Protein AF-K8GFY6-F1 (afdb_monomer)

Radius of gyration: 17.99 Å; Cα contacts (8 Å, |Δi|>4): 216; chains: 1; bounding box: 34×30×64 Å

Structure (mmCIF, N/CA/C/O backbone):
data_AF-K8GFY6-F1
#
_entry.id   AF-K8GFY6-F1
#
loop_
_atom_site.group_PDB
_atom_site.id
_atom_site.type_symbol
_atom_site.label_atom_id
_atom_site.label_alt_id
_atom_site.label_comp_id
_atom_site.label_asym_id
_atom_site.label_entity_id
_atom_site.label_seq_id
_atom_site.pdbx_PDB_ins_code
_atom_site.Cartn_x
_atom_site.Cartn_y
_atom_site.Cartn_z
_atom_site.occupancy
_atom_site.B_iso_or_equiv
_atom_site.auth_seq_id
_atom_site.auth_comp_id
_atom_site.auth_asym_id
_atom_site.auth_atom_id
_atom_site.pdbx_PDB_model_num
ATOM 1 N N . MET A 1 1 ? 3.121 -2.382 -44.415 1.00 48.38 1 MET A N 1
ATOM 2 C CA . MET A 1 1 ? 4.117 -3.318 -43.832 1.00 48.38 1 MET A CA 1
ATOM 3 C C . MET A 1 1 ? 4.568 -2.946 -42.402 1.00 48.38 1 MET A C 1
ATOM 5 O O . MET A 1 1 ? 5.490 -3.566 -41.895 1.00 48.38 1 MET A O 1
ATOM 9 N N . HIS A 1 2 ? 3.893 -2.032 -41.684 1.00 52.81 2 HIS A N 1
ATOM 10 C CA . HIS A 1 2 ? 4.354 -1.531 -40.371 1.00 52.81 2 HIS A CA 1
ATOM 11 C C . HIS A 1 2 ? 3.946 -2.363 -39.130 1.00 52.81 2 HIS A C 1
ATOM 13 O O . HIS A 1 2 ? 4.273 -1.989 -38.013 1.00 52.81 2 HIS A O 1
ATOM 19 N N . SER A 1 3 ? 3.265 -3.503 -39.290 1.00 64.81 3 SER A N 1
ATOM 20 C CA . SER A 1 3 ? 2.627 -4.217 -38.164 1.00 64.81 3 SER A CA 1
ATOM 21 C C . SER A 1 3 ? 3.522 -5.241 -37.439 1.00 64.81 3 SER A C 1
ATOM 23 O O . SER A 1 3 ? 3.317 -5.494 -36.255 1.00 64.81 3 SER A O 1
ATOM 25 N N . ARG A 1 4 ? 4.535 -5.822 -38.098 1.00 68.25 4 ARG A N 1
ATOM 26 C CA . ARG A 1 4 ? 5.337 -6.918 -37.513 1.00 68.25 4 ARG A CA 1
ATOM 27 C C . ARG A 1 4 ? 6.564 -6.435 -36.732 1.00 68.25 4 ARG A C 1
ATOM 29 O O . ARG A 1 4 ? 6.874 -7.008 -35.696 1.00 68.25 4 ARG A O 1
ATOM 36 N N . ALA A 1 5 ? 7.223 -5.375 -37.204 1.00 67.69 5 ALA A N 1
ATOM 37 C CA . ALA A 1 5 ? 8.395 -4.798 -36.541 1.00 67.69 5 ALA A CA 1
ATOM 38 C C . ALA A 1 5 ? 8.022 -4.079 -35.231 1.00 67.69 5 ALA A C 1
ATOM 40 O O . ALA A 1 5 ? 8.672 -4.295 -34.216 1.00 67.69 5 ALA A O 1
ATOM 41 N N . ALA A 1 6 ? 6.922 -3.313 -35.229 1.00 69.12 6 ALA A N 1
ATOM 42 C CA . ALA A 1 6 ? 6.406 -2.670 -34.019 1.00 69.12 6 ALA A CA 1
ATOM 43 C C . ALA A 1 6 ? 5.992 -3.702 -32.956 1.00 69.12 6 ALA A C 1
ATOM 45 O O . ALA A 1 6 ? 6.386 -3.577 -31.805 1.00 69.12 6 ALA A O 1
ATOM 46 N N . LYS A 1 7 ? 5.291 -4.775 -33.359 1.00 67.50 7 LYS A N 1
ATOM 47 C CA . LYS A 1 7 ? 4.888 -5.856 -32.447 1.00 67.50 7 LYS A CA 1
ATOM 48 C C . LYS A 1 7 ? 6.085 -6.596 -31.835 1.00 67.50 7 LYS A C 1
ATOM 50 O O . LYS A 1 7 ? 6.058 -6.919 -30.654 1.00 67.50 7 LYS A O 1
ATOM 55 N N . ALA A 1 8 ? 7.133 -6.846 -32.623 1.00 69.75 8 ALA A N 1
ATOM 56 C CA . ALA A 1 8 ? 8.354 -7.484 -32.133 1.00 69.75 8 ALA A CA 1
ATOM 57 C C . ALA A 1 8 ? 9.127 -6.585 -31.152 1.00 69.75 8 ALA A C 1
ATOM 59 O O . ALA A 1 8 ? 9.646 -7.092 -30.163 1.00 69.75 8 ALA A O 1
ATOM 60 N N . SER A 1 9 ? 9.153 -5.266 -31.392 1.00 71.75 9 SER A N 1
ATOM 61 C CA . SER A 1 9 ? 9.741 -4.294 -30.458 1.00 71.75 9 SER 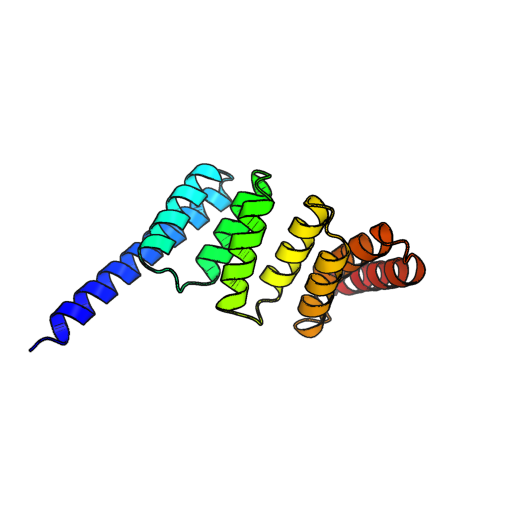A CA 1
ATOM 62 C C . SER A 1 9 ? 8.982 -4.277 -29.135 1.00 71.75 9 SER A C 1
ATOM 64 O O . SER A 1 9 ? 9.583 -4.489 -28.092 1.00 71.75 9 SER A O 1
ATOM 66 N N . THR A 1 10 ? 7.652 -4.153 -29.172 1.00 76.38 10 THR A N 1
ATOM 67 C CA . THR A 1 10 ? 6.833 -4.125 -27.949 1.00 76.38 10 THR A CA 1
ATOM 68 C C . THR A 1 10 ? 6.911 -5.429 -27.158 1.00 76.38 10 THR A C 1
ATOM 70 O O . THR A 1 10 ? 6.868 -5.417 -25.934 1.00 76.38 10 THR A O 1
ATOM 73 N N . GLU A 1 11 ? 7.029 -6.570 -27.843 1.00 77.00 11 GLU A N 1
ATOM 74 C CA . GLU A 1 11 ? 7.178 -7.868 -27.181 1.00 77.00 11 GLU A CA 1
ATOM 75 C C . GLU A 1 11 ? 8.557 -8.017 -26.520 1.00 77.00 11 GLU A C 1
ATOM 77 O O . GLU A 1 11 ? 8.665 -8.587 -25.434 1.00 77.00 11 GLU A O 1
ATOM 82 N N . PHE A 1 12 ? 9.610 -7.487 -27.147 1.00 81.44 12 PHE A N 1
ATOM 83 C CA . PHE A 1 12 ? 10.945 -7.433 -26.557 1.00 81.44 12 PHE A CA 1
ATOM 84 C C . PHE A 1 12 ? 10.985 -6.509 -25.332 1.00 81.44 12 PHE A C 1
ATOM 86 O O . PHE A 1 12 ? 11.510 -6.903 -24.287 1.00 81.44 12 PHE A O 1
ATOM 93 N N . ASP A 1 13 ? 10.374 -5.329 -25.430 1.00 82.75 13 ASP A N 1
ATOM 94 C CA . ASP A 1 13 ? 10.295 -4.361 -24.332 1.00 82.75 13 ASP A CA 1
ATOM 95 C C . ASP A 1 13 ? 9.499 -4.932 -23.150 1.00 82.75 13 ASP A C 1
ATOM 97 O O . ASP A 1 13 ? 9.950 -4.843 -22.010 1.00 82.75 13 ASP A O 1
ATOM 101 N N . SER A 1 14 ? 8.388 -5.632 -23.418 1.00 84.94 14 SER A N 1
ATOM 102 C CA . SER A 1 14 ? 7.604 -6.335 -22.391 1.00 84.94 14 SER A CA 1
ATOM 103 C C . SER A 1 14 ? 8.421 -7.410 -21.676 1.00 84.94 14 SER A C 1
ATOM 105 O O . SER A 1 14 ? 8.458 -7.430 -20.452 1.00 84.94 14 SER A O 1
ATOM 107 N N . LYS A 1 15 ? 9.132 -8.276 -22.412 1.00 90.56 15 LYS A N 1
ATOM 108 C CA . LYS A 1 15 ? 9.975 -9.318 -21.792 1.00 90.56 15 LYS A CA 1
ATOM 109 C C . LYS A 1 15 ? 11.120 -8.722 -20.978 1.00 90.56 15 LYS A C 1
ATOM 111 O O . LYS A 1 15 ? 11.516 -9.280 -19.958 1.00 90.56 15 LYS A O 1
ATOM 116 N N . THR A 1 16 ? 11.657 -7.591 -21.424 1.00 92.75 16 THR A N 1
ATOM 117 C CA . THR A 1 16 ? 12.706 -6.872 -20.697 1.00 92.75 16 THR A CA 1
ATOM 118 C C . THR A 1 16 ? 12.146 -6.222 -19.429 1.00 92.75 16 THR A C 1
ATOM 120 O O . THR A 1 16 ? 12.806 -6.254 -18.391 1.00 92.75 16 THR A O 1
ATOM 123 N N . ALA A 1 17 ? 10.920 -5.691 -19.473 1.00 94.81 17 ALA A N 1
ATOM 124 C CA . ALA A 1 17 ? 10.221 -5.196 -18.290 1.00 94.81 17 ALA A CA 1
ATOM 125 C C . ALA A 1 17 ? 9.997 -6.319 -17.265 1.00 94.81 17 ALA A C 1
ATOM 127 O O . ALA A 1 17 ? 10.328 -6.140 -16.094 1.00 94.81 17 ALA A O 1
ATOM 128 N N . ASP A 1 18 ? 9.534 -7.490 -17.712 1.00 94.81 18 ASP A N 1
ATOM 129 C CA . ASP A 1 18 ? 9.308 -8.657 -16.850 1.00 94.81 18 ASP A CA 1
ATOM 130 C C . ASP A 1 18 ? 10.610 -9.144 -16.200 1.00 94.81 18 ASP A C 1
ATOM 132 O O . ASP A 1 18 ? 10.628 -9.513 -15.026 1.00 94.81 18 ASP A O 1
ATOM 136 N N . PHE A 1 19 ? 11.728 -9.113 -16.933 1.00 97.00 19 PHE A N 1
ATOM 137 C CA . PHE A 1 19 ? 13.043 -9.424 -16.372 1.00 97.00 19 PHE A CA 1
ATOM 138 C C . PHE A 1 19 ? 13.407 -8.481 -15.217 1.00 97.00 19 PHE A C 1
ATOM 140 O O . PHE A 1 19 ? 13.792 -8.947 -14.144 1.00 97.00 19 PHE A O 1
ATOM 147 N N . TRP A 1 20 ? 13.270 -7.166 -15.412 1.00 98.00 20 TRP A N 1
ATOM 148 C CA . TRP A 1 20 ? 13.565 -6.185 -14.364 1.00 98.00 20 TRP A CA 1
ATOM 149 C C . TRP A 1 20 ? 12.611 -6.293 -13.177 1.00 98.00 20 TRP A C 1
ATOM 151 O O . TRP A 1 20 ? 13.055 -6.180 -12.038 1.00 98.00 20 TRP A O 1
ATOM 161 N N . PHE A 1 21 ? 11.333 -6.569 -13.432 1.00 97.88 21 PHE A N 1
ATOM 162 C CA . PHE A 1 21 ? 10.344 -6.809 -12.389 1.00 97.88 21 PHE A CA 1
ATOM 163 C C . PHE A 1 21 ? 10.731 -8.014 -11.523 1.00 97.88 21 PHE A C 1
ATOM 165 O O . PHE A 1 21 ? 10.848 -7.878 -10.308 1.00 97.88 21 PHE A O 1
ATOM 172 N N . ASN A 1 22 ? 11.038 -9.158 -12.142 1.00 98.00 22 ASN A N 1
ATOM 173 C CA . ASN A 1 22 ? 11.440 -10.370 -11.421 1.00 98.00 22 ASN A CA 1
ATOM 174 C C . ASN A 1 22 ? 12.762 -10.195 -10.655 1.00 98.00 22 ASN A C 1
ATOM 176 O O . ASN A 1 22 ? 12.901 -10.697 -9.542 1.00 98.00 22 ASN A O 1
ATOM 180 N N . GLN A 1 23 ? 13.723 -9.450 -11.211 1.00 97.44 23 GLN A N 1
ATOM 181 C CA . GLN A 1 23 ? 14.947 -9.087 -10.487 1.00 97.44 23 GLN A CA 1
ATOM 182 C C . GLN A 1 23 ? 14.649 -8.206 -9.269 1.00 97.44 23 GLN A C 1
ATOM 184 O O . GLN A 1 23 ? 15.253 -8.392 -8.215 1.00 97.44 23 GLN A O 1
ATOM 189 N N . GLY A 1 24 ? 13.711 -7.266 -9.404 1.00 98.12 24 GLY A N 1
ATOM 190 C CA . GLY A 1 24 ? 13.246 -6.440 -8.296 1.00 98.12 24 GLY A CA 1
ATOM 191 C C . GLY A 1 24 ? 12.633 -7.269 -7.174 1.00 98.12 24 GLY A C 1
ATOM 192 O O . GLY A 1 24 ? 13.020 -7.084 -6.021 1.00 98.12 24 GLY A O 1
ATOM 193 N N . LEU A 1 25 ? 11.765 -8.227 -7.518 1.00 98.25 25 LEU A N 1
ATOM 194 C CA . LEU A 1 25 ? 11.168 -9.156 -6.553 1.00 98.25 25 LEU A CA 1
ATOM 195 C C . LEU A 1 25 ? 12.242 -9.933 -5.791 1.00 98.25 25 LEU A C 1
ATOM 197 O O . LEU A 1 25 ? 12.243 -9.919 -4.565 1.00 98.25 25 LEU A O 1
ATOM 201 N N . SER A 1 26 ? 13.202 -10.527 -6.506 1.00 98.19 26 SER A N 1
ATOM 202 C CA . SER A 1 26 ? 14.294 -11.283 -5.882 1.00 98.19 26 SER A CA 1
ATOM 203 C C . SER A 1 26 ? 15.119 -10.423 -4.920 1.00 98.19 26 SER A C 1
ATOM 205 O O . SER A 1 26 ? 15.424 -10.860 -3.815 1.00 98.19 26 SER A O 1
ATOM 207 N N . TRP A 1 27 ? 15.456 -9.183 -5.289 1.00 97.94 27 TRP A N 1
ATOM 208 C CA . TRP A 1 27 ? 16.176 -8.292 -4.375 1.00 97.94 27 TRP A CA 1
ATOM 209 C C . TRP A 1 27 ? 15.341 -7.853 -3.175 1.00 97.94 27 TRP A C 1
ATOM 211 O O . TRP A 1 27 ? 15.908 -7.672 -2.100 1.00 97.94 27 TRP A O 1
ATOM 221 N N . ALA A 1 28 ? 14.030 -7.673 -3.338 1.00 97.50 28 ALA A N 1
ATOM 222 C CA . ALA A 1 28 ? 13.136 -7.336 -2.235 1.00 97.50 28 ALA A CA 1
ATOM 223 C C . ALA A 1 28 ? 12.994 -8.502 -1.243 1.00 97.50 28 ALA A C 1
ATOM 225 O O . ALA A 1 28 ? 13.045 -8.268 -0.039 1.00 97.50 28 ALA A O 1
ATOM 226 N N . GLU A 1 29 ? 12.901 -9.744 -1.731 1.00 97.19 29 GLU A N 1
ATOM 227 C CA . GLU A 1 29 ? 12.898 -10.955 -0.894 1.00 97.19 29 GLU A CA 1
ATOM 228 C C . GLU A 1 29 ? 14.175 -11.074 -0.047 1.00 97.19 29 GLU A C 1
ATOM 230 O O . GLU A 1 29 ? 14.111 -11.431 1.129 1.00 97.19 29 GLU A O 1
ATOM 235 N N . ASP A 1 30 ? 15.324 -10.696 -0.613 1.00 96.94 30 ASP A N 1
ATOM 236 C CA . ASP A 1 30 ? 16.612 -10.644 0.090 1.00 96.94 30 ASP A CA 1
ATOM 237 C C . ASP A 1 30 ? 16.783 -9.389 0.981 1.00 96.94 30 ASP A C 1
ATOM 239 O O . ASP A 1 30 ? 17.813 -9.225 1.643 1.00 96.94 30 ASP A O 1
ATOM 243 N N . GLY A 1 31 ? 15.806 -8.474 0.998 1.00 96.38 31 GLY A N 1
ATOM 244 C CA . GLY A 1 31 ? 15.829 -7.228 1.774 1.00 96.38 31 GLY A CA 1
ATOM 245 C C . GLY A 1 31 ? 16.697 -6.105 1.187 1.00 96.38 31 GLY A C 1
ATOM 246 O O . GLY A 1 31 ? 16.900 -5.076 1.833 1.00 96.38 31 GLY A O 1
ATOM 247 N N . PHE A 1 32 ? 17.212 -6.256 -0.036 1.00 98.06 32 PHE A N 1
ATOM 248 C CA . PHE A 1 32 ? 17.986 -5.229 -0.741 1.00 98.06 32 PHE A CA 1
ATOM 249 C C . PHE A 1 32 ? 17.071 -4.222 -1.453 1.00 98.06 32 PHE A C 1
ATOM 251 O O . PHE A 1 32 ? 17.071 -4.114 -2.686 1.00 98.06 32 PHE A O 1
ATOM 258 N N . TYR A 1 33 ? 16.295 -3.465 -0.679 1.00 98.06 33 TYR A N 1
ATOM 259 C CA . TYR A 1 33 ? 15.234 -2.607 -1.206 1.00 98.06 33 TYR A CA 1
ATOM 260 C C . TYR A 1 33 ? 15.724 -1.531 -2.189 1.00 98.06 33 TYR A C 1
ATOM 262 O O . TYR A 1 33 ? 15.069 -1.320 -3.205 1.00 98.06 33 TYR A O 1
ATOM 270 N N . GLU A 1 34 ? 16.892 -0.903 -2.006 1.00 98.06 34 GLU A N 1
ATOM 271 C CA . GLU A 1 34 ? 17.384 0.098 -2.975 1.00 98.06 34 GLU A CA 1
ATOM 272 C C . GLU A 1 34 ? 17.707 -0.519 -4.347 1.00 98.06 34 GLU A C 1
ATOM 274 O O . GLU A 1 34 ? 17.506 0.102 -5.399 1.00 98.06 34 GLU A O 1
ATOM 279 N N . ARG A 1 35 ? 18.190 -1.769 -4.357 1.00 97.94 35 ARG A N 1
ATOM 280 C CA . ARG A 1 35 ? 18.418 -2.515 -5.604 1.00 97.94 35 ARG A CA 1
ATOM 281 C C . ARG A 1 35 ? 17.096 -2.903 -6.247 1.00 97.94 35 ARG A C 1
ATOM 283 O O . ARG A 1 35 ? 16.961 -2.754 -7.461 1.00 97.94 35 ARG A O 1
ATOM 290 N N . ALA A 1 36 ? 16.132 -3.342 -5.437 1.00 98.50 36 ALA A N 1
ATOM 291 C CA . ALA A 1 36 ? 14.786 -3.645 -5.899 1.00 98.50 36 ALA A CA 1
ATOM 292 C C . ALA A 1 36 ? 14.144 -2.426 -6.579 1.00 98.50 36 ALA A C 1
ATOM 294 O O . ALA A 1 36 ? 13.678 -2.545 -7.709 1.00 98.50 36 ALA A O 1
ATOM 295 N N . LEU A 1 37 ? 14.235 -1.237 -5.971 1.00 98.50 37 LEU A N 1
ATOM 296 C CA . LEU A 1 37 ? 13.729 0.012 -6.556 1.00 98.50 37 LEU A CA 1
ATOM 297 C C . LEU A 1 37 ? 14.362 0.329 -7.907 1.00 98.50 37 LEU A C 1
ATOM 299 O O . LEU A 1 37 ? 13.648 0.589 -8.869 1.00 98.50 37 LEU A O 1
ATOM 303 N N . THR A 1 38 ? 15.687 0.205 -8.020 1.00 98.25 38 THR A N 1
ATOM 304 C CA . THR A 1 38 ? 16.377 0.416 -9.305 1.00 98.25 38 THR A CA 1
ATOM 305 C C . THR A 1 38 ? 15.857 -0.536 -10.391 1.00 98.25 38 THR A C 1
ATOM 307 O O . THR A 1 38 ? 15.795 -0.176 -11.569 1.00 98.25 38 THR A O 1
ATOM 310 N N . ALA A 1 39 ? 15.497 -1.766 -10.019 1.00 98.25 39 ALA A N 1
ATOM 311 C CA . ALA A 1 39 ? 14.907 -2.740 -10.929 1.00 98.25 39 ALA A CA 1
ATOM 312 C C . ALA A 1 39 ? 13.472 -2.355 -11.312 1.00 98.25 39 ALA A C 1
ATOM 314 O O . ALA A 1 39 ? 13.143 -2.321 -12.497 1.00 98.25 39 ALA A O 1
ATOM 315 N N . TYR A 1 40 ? 12.639 -2.008 -10.331 1.00 98.44 40 TYR A N 1
ATOM 316 C CA . TYR A 1 40 ? 11.257 -1.594 -10.563 1.00 98.44 40 TYR A CA 1
ATOM 317 C C . TYR A 1 40 ? 11.172 -0.337 -11.429 1.00 98.44 40 TYR A C 1
ATOM 319 O O . TYR A 1 40 ? 10.377 -0.315 -12.363 1.00 98.44 40 TYR A O 1
ATOM 327 N N . ASP A 1 41 ? 12.048 0.649 -11.228 1.00 98.25 41 ASP A N 1
ATOM 328 C CA . ASP A 1 41 ? 12.115 1.854 -12.062 1.00 98.25 41 ASP A CA 1
ATOM 329 C C . ASP A 1 41 ? 12.394 1.513 -13.532 1.00 98.25 41 ASP A C 1
ATOM 331 O O . ASP A 1 41 ? 11.776 2.068 -14.444 1.00 98.25 41 ASP A O 1
ATOM 335 N N . ARG A 1 42 ? 13.292 0.551 -13.786 1.00 97.75 42 ARG A N 1
ATOM 336 C CA . ARG A 1 42 ? 13.573 0.059 -15.146 1.00 97.75 42 ARG A CA 1
ATOM 337 C C . ARG A 1 42 ? 12.380 -0.683 -15.734 1.00 97.75 42 ARG A C 1
ATOM 339 O O . ARG A 1 42 ? 12.063 -0.476 -16.904 1.00 97.75 42 ARG A O 1
ATOM 346 N N . ALA A 1 43 ? 11.712 -1.517 -14.940 1.00 97.62 43 ALA A N 1
ATOM 347 C CA . ALA A 1 43 ? 10.504 -2.214 -15.366 1.00 97.62 43 ALA A CA 1
ATOM 348 C C . ALA A 1 43 ? 9.376 -1.225 -15.713 1.00 97.62 43 ALA A C 1
ATOM 350 O O . ALA A 1 43 ? 8.772 -1.351 -16.775 1.00 97.62 43 ALA A O 1
ATOM 351 N N . ILE A 1 44 ? 9.154 -0.199 -14.885 1.00 96.69 44 ILE A N 1
ATOM 352 C CA . ILE A 1 44 ? 8.165 0.870 -15.104 1.00 96.69 44 ILE A CA 1
ATOM 353 C C . ILE A 1 44 ? 8.499 1.694 -16.348 1.00 96.69 44 ILE A C 1
ATOM 355 O O . ILE A 1 44 ? 7.602 2.020 -17.125 1.00 96.69 44 ILE A O 1
ATOM 359 N N . HIS A 1 45 ? 9.776 2.024 -16.562 1.00 96.12 45 HIS A N 1
ATOM 360 C CA . HIS A 1 45 ? 10.207 2.779 -17.741 1.00 96.12 45 HIS A CA 1
ATOM 361 C C . HIS A 1 45 ? 9.884 2.044 -19.050 1.00 96.12 45 HIS A C 1
ATOM 363 O O . HIS A 1 45 ? 9.520 2.676 -20.039 1.00 96.12 45 HIS A O 1
ATOM 369 N N . LEU A 1 46 ? 9.999 0.714 -19.047 1.00 94.88 46 LEU A N 1
ATOM 370 C CA . LEU A 1 46 ? 9.692 -0.138 -20.197 1.00 94.88 46 LEU A CA 1
ATOM 371 C C . LEU A 1 46 ? 8.192 -0.446 -20.317 1.00 94.88 46 LEU A C 1
ATOM 373 O O . LEU A 1 46 ? 7.666 -0.529 -21.424 1.00 94.88 46 LEU A O 1
ATOM 377 N N . ASN A 1 47 ? 7.500 -0.614 -19.188 1.00 92.88 47 ASN A N 1
ATOM 378 C CA . ASN A 1 47 ? 6.066 -0.867 -19.125 1.00 92.88 47 ASN A CA 1
ATOM 379 C C . ASN A 1 47 ? 5.444 -0.261 -17.855 1.00 92.88 47 ASN A C 1
ATOM 381 O O . ASN A 1 47 ? 5.415 -0.875 -16.788 1.00 92.88 47 ASN A O 1
ATOM 385 N N . SER A 1 48 ? 4.857 0.925 -17.997 1.00 93.31 48 SER A N 1
ATOM 386 C CA . SER A 1 48 ? 4.221 1.656 -16.896 1.00 93.31 48 SER A CA 1
ATOM 387 C C . SER A 1 48 ? 2.791 1.203 -16.575 1.00 93.31 48 SER A C 1
ATOM 389 O O . SER A 1 48 ? 2.196 1.722 -15.628 1.00 93.31 48 SER A O 1
ATOM 391 N N . ASN A 1 49 ? 2.241 0.248 -17.333 1.00 95.12 49 ASN A N 1
ATOM 392 C CA . ASN A 1 49 ? 0.881 -0.277 -17.161 1.00 95.12 49 ASN A CA 1
ATOM 393 C C . ASN A 1 49 ? 0.838 -1.589 -16.359 1.00 95.12 49 ASN A C 1
ATOM 395 O O . ASN A 1 49 ? -0.209 -2.227 -16.295 1.00 95.12 49 ASN A O 1
ATOM 399 N N . ASN A 1 50 ? 1.953 -2.010 -15.756 1.00 95.31 50 ASN A N 1
ATOM 400 C CA . ASN A 1 50 ? 1.974 -3.143 -14.834 1.00 95.31 50 ASN A CA 1
ATOM 401 C C . ASN A 1 50 ? 1.715 -2.661 -13.395 1.00 95.31 50 ASN A C 1
ATOM 403 O O . ASN A 1 50 ? 2.607 -2.103 -12.754 1.00 95.31 50 ASN A O 1
ATOM 407 N N . SER A 1 51 ? 0.501 -2.886 -12.889 1.00 97.94 51 SER A N 1
ATOM 408 C CA . SER A 1 51 ? 0.091 -2.510 -11.528 1.00 97.94 51 SER A CA 1
ATOM 409 C C . SER A 1 51 ? 0.931 -3.182 -10.438 1.00 97.94 51 SER A C 1
ATOM 411 O O . SER A 1 51 ? 1.219 -2.542 -9.425 1.00 97.94 51 SER A O 1
ATOM 413 N N . LEU A 1 52 ? 1.388 -4.422 -10.652 1.00 97.81 52 LEU A N 1
ATOM 414 C CA . LEU A 1 52 ? 2.207 -5.156 -9.684 1.00 97.81 52 LEU A CA 1
ATOM 415 C C . LEU A 1 52 ? 3.568 -4.492 -9.480 1.00 97.81 52 LEU A C 1
ATOM 417 O O . LEU A 1 52 ? 4.040 -4.399 -8.350 1.00 97.81 52 LEU A O 1
ATOM 421 N N . THR A 1 53 ? 4.193 -3.975 -10.540 1.00 98.25 53 THR A N 1
ATOM 422 C CA . THR A 1 53 ? 5.476 -3.270 -10.403 1.00 98.25 53 THR A CA 1
ATOM 423 C C . THR A 1 53 ? 5.333 -2.036 -9.513 1.00 98.25 53 THR A C 1
ATOM 425 O O . THR A 1 53 ? 6.174 -1.806 -8.649 1.00 98.25 53 THR A O 1
ATOM 428 N N . TRP A 1 54 ? 4.245 -1.277 -9.675 1.00 98.75 54 TRP A N 1
ATOM 429 C CA . TRP A 1 54 ? 3.936 -0.130 -8.818 1.00 98.75 54 TRP A CA 1
ATOM 430 C C . TRP A 1 54 ? 3.652 -0.547 -7.372 1.00 98.75 54 TRP A C 1
ATOM 432 O O . TRP A 1 54 ? 4.165 0.080 -6.450 1.00 98.75 54 TRP A O 1
ATOM 442 N N . TYR A 1 55 ? 2.900 -1.630 -7.160 1.00 98.81 55 TYR A N 1
ATOM 443 C CA . TYR A 1 55 ? 2.662 -2.186 -5.825 1.00 98.81 55 TYR A CA 1
ATOM 444 C C . TYR A 1 55 ? 3.976 -2.530 -5.108 1.00 98.81 55 TYR A C 1
ATOM 446 O O . TYR A 1 55 ? 4.223 -2.058 -3.999 1.00 98.81 55 TYR A O 1
ATOM 454 N N . HIS A 1 56 ? 4.853 -3.298 -5.759 1.00 98.69 56 HIS A N 1
ATOM 455 C CA . HIS A 1 56 ? 6.110 -3.742 -5.158 1.00 98.69 56 HIS A CA 1
ATOM 456 C C . HIS A 1 56 ? 7.128 -2.609 -4.982 1.00 98.69 56 HIS A C 1
ATOM 458 O O . HIS A 1 56 ? 7.898 -2.616 -4.022 1.00 98.69 56 HIS A O 1
ATOM 464 N N . GLN A 1 57 ? 7.113 -1.603 -5.862 1.00 98.75 57 GLN A N 1
ATOM 465 C CA . GLN A 1 57 ? 7.873 -0.372 -5.651 1.00 98.75 57 GLN A CA 1
ATOM 466 C C . GLN A 1 57 ? 7.371 0.371 -4.404 1.00 98.75 57 GLN A C 1
ATOM 468 O O . GLN A 1 57 ? 8.185 0.794 -3.585 1.00 98.75 57 GLN A O 1
ATOM 473 N N . GLY A 1 58 ? 6.049 0.482 -4.228 1.00 98.75 58 GLY A N 1
ATOM 474 C CA . GLY A 1 58 ? 5.439 1.102 -3.051 1.00 98.75 58 GLY A CA 1
ATOM 475 C C . GLY A 1 58 ? 5.812 0.396 -1.749 1.00 98.75 58 GLY A C 1
ATOM 476 O O . GLY A 1 58 ? 6.194 1.049 -0.779 1.00 98.75 58 GLY A O 1
ATOM 477 N N . ASP A 1 59 ? 5.783 -0.935 -1.745 1.00 98.69 59 ASP A N 1
ATOM 478 C CA . ASP A 1 59 ? 6.196 -1.748 -0.598 1.00 98.69 59 ASP A CA 1
ATOM 479 C C . ASP A 1 59 ? 7.689 -1.568 -0.265 1.00 98.69 59 ASP A C 1
ATOM 481 O O . ASP A 1 59 ? 8.051 -1.288 0.880 1.00 98.69 59 ASP A O 1
ATOM 485 N N . ALA A 1 60 ? 8.573 -1.616 -1.267 1.00 98.69 60 ALA A N 1
ATOM 486 C CA . ALA A 1 60 ? 10.004 -1.379 -1.063 1.00 98.69 60 ALA A CA 1
ATOM 487 C C . ALA A 1 60 ? 10.298 0.043 -0.541 1.00 98.69 60 ALA A C 1
ATOM 489 O O . ALA A 1 60 ? 11.106 0.213 0.374 1.00 98.69 60 ALA A O 1
ATOM 490 N N . LEU A 1 61 ? 9.612 1.067 -1.065 1.00 98.81 61 LEU A N 1
ATOM 491 C CA . LEU A 1 61 ? 9.710 2.448 -0.574 1.00 98.81 61 LEU A CA 1
ATOM 492 C C . LEU A 1 61 ? 9.236 2.568 0.879 1.00 98.81 61 LEU A C 1
ATOM 494 O O . LEU A 1 61 ? 9.886 3.240 1.681 1.00 98.81 61 LEU A O 1
ATOM 498 N N . ALA A 1 62 ? 8.138 1.899 1.239 1.00 98.62 62 ALA A N 1
ATOM 499 C CA . ALA A 1 62 ? 7.620 1.895 2.604 1.00 98.62 62 ALA A CA 1
ATOM 500 C C . ALA A 1 62 ? 8.599 1.232 3.585 1.00 98.62 62 ALA A C 1
ATOM 502 O O . ALA A 1 62 ? 8.837 1.782 4.661 1.00 98.62 62 ALA A O 1
ATOM 503 N N . ASN A 1 63 ? 9.226 0.115 3.197 1.00 98.38 63 ASN A N 1
ATOM 504 C CA . ASN A 1 63 ? 10.258 -0.559 3.996 1.00 98.38 63 ASN A CA 1
ATOM 505 C C . ASN A 1 63 ? 11.503 0.316 4.223 1.00 98.38 63 ASN A C 1
ATOM 507 O O . ASN A 1 63 ? 12.132 0.240 5.277 1.00 98.38 63 ASN A O 1
ATOM 511 N N . LEU A 1 64 ? 11.829 1.190 3.270 1.00 98.38 64 LEU A N 1
ATOM 512 C CA . LEU A 1 64 ? 12.899 2.185 3.396 1.00 98.38 64 LEU A CA 1
ATOM 513 C C . LEU A 1 64 ? 12.464 3.474 4.125 1.00 98.38 64 LEU A C 1
ATOM 515 O O . LEU A 1 64 ? 13.284 4.359 4.362 1.00 98.38 64 LEU A O 1
ATOM 519 N N . GLY A 1 65 ? 11.187 3.604 4.495 1.00 98.25 65 GLY A N 1
ATOM 520 C CA . GLY A 1 65 ? 10.639 4.786 5.167 1.00 98.25 65 GLY A CA 1
ATOM 5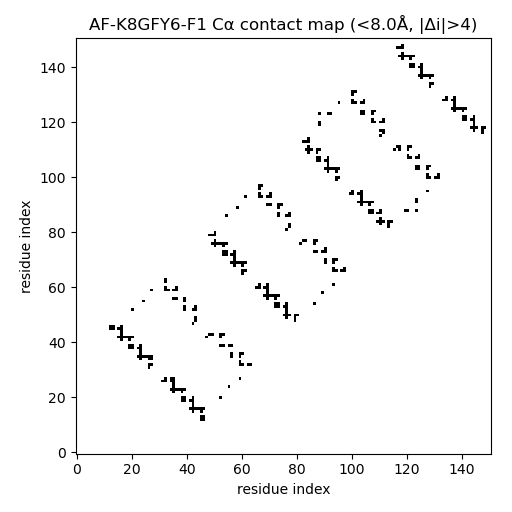21 C C . GLY A 1 65 ? 10.312 5.965 4.241 1.00 98.25 65 GLY A C 1
ATOM 522 O O . GLY A 1 65 ? 9.964 7.045 4.724 1.00 98.25 65 GLY A O 1
ATOM 523 N N . HIS A 1 66 ? 10.372 5.778 2.921 1.00 98.75 66 HIS A N 1
ATOM 524 C CA . HIS A 1 66 ? 9.988 6.772 1.913 1.00 98.75 66 HIS A CA 1
ATOM 525 C C . HIS A 1 66 ? 8.467 6.784 1.709 1.00 98.75 66 HIS A C 1
ATOM 527 O O . HIS A 1 66 ? 7.942 6.427 0.656 1.00 98.75 66 HIS A O 1
ATOM 533 N N . TYR A 1 67 ? 7.730 7.176 2.748 1.00 98.75 67 TYR A N 1
ATOM 534 C CA . TYR A 1 67 ? 6.274 7.030 2.789 1.00 98.75 67 TYR A CA 1
ATOM 535 C C . TYR A 1 67 ? 5.523 7.880 1.749 1.00 98.75 67 TYR A C 1
ATOM 537 O O . TYR A 1 67 ? 4.507 7.432 1.226 1.00 98.75 67 TYR A O 1
ATOM 545 N N . GLN A 1 68 ? 5.981 9.094 1.421 1.00 98.69 68 GLN A N 1
ATOM 546 C CA . GLN A 1 68 ? 5.330 9.897 0.374 1.00 98.69 68 GLN A CA 1
ATOM 547 C C . GLN A 1 68 ? 5.438 9.238 -1.005 1.00 98.69 68 GLN A C 1
ATOM 549 O O . GLN A 1 68 ? 4.446 9.183 -1.729 1.00 98.69 68 GLN A O 1
ATOM 554 N N . ASP A 1 69 ? 6.613 8.711 -1.341 1.00 98.69 69 ASP A N 1
ATOM 555 C CA . ASP A 1 69 ? 6.842 8.053 -2.627 1.00 98.69 69 ASP A CA 1
ATOM 556 C C . ASP A 1 69 ? 6.094 6.714 -2.680 1.00 98.69 69 ASP A C 1
ATOM 558 O O . ASP A 1 69 ? 5.441 6.408 -3.676 1.00 98.69 69 ASP A O 1
ATOM 562 N N . ALA A 1 70 ? 6.085 5.961 -1.571 1.00 98.88 70 ALA A N 1
ATOM 563 C CA . ALA A 1 70 ? 5.308 4.730 -1.450 1.00 98.88 70 ALA A CA 1
ATOM 564 C C . ALA A 1 70 ? 3.815 4.964 -1.717 1.00 98.88 70 ALA A C 1
ATOM 566 O O . ALA A 1 70 ? 3.175 4.198 -2.438 1.00 98.88 70 ALA A O 1
ATOM 567 N N . LEU A 1 71 ? 3.261 6.049 -1.162 1.00 98.88 71 LEU A N 1
ATOM 568 C CA . LEU A 1 71 ? 1.872 6.433 -1.392 1.00 98.88 71 LEU A CA 1
ATOM 569 C C . LEU A 1 71 ? 1.597 6.683 -2.880 1.00 98.88 71 LEU A C 1
ATOM 571 O O . LEU A 1 71 ? 0.602 6.174 -3.390 1.00 98.88 71 LEU A O 1
ATOM 575 N N . ALA A 1 72 ? 2.475 7.413 -3.572 1.00 98.81 72 ALA A N 1
ATOM 576 C CA . ALA A 1 72 ? 2.329 7.669 -5.003 1.00 98.81 72 ALA A CA 1
ATOM 577 C C . ALA A 1 72 ? 2.361 6.368 -5.826 1.00 98.81 72 ALA A C 1
ATOM 579 O O . ALA A 1 72 ? 1.542 6.189 -6.729 1.00 98.81 72 ALA A O 1
ATOM 580 N N . SER A 1 73 ? 3.245 5.425 -5.484 1.00 98.81 73 SER A N 1
ATOM 581 C CA . SER A 1 73 ? 3.298 4.117 -6.146 1.00 98.81 73 SER A CA 1
ATOM 582 C C . SER A 1 73 ? 2.026 3.293 -5.903 1.00 98.81 73 SER A C 1
ATOM 584 O O . SER A 1 73 ? 1.476 2.726 -6.849 1.00 98.81 73 SER A O 1
ATOM 586 N N . PHE A 1 74 ? 1.482 3.273 -4.680 1.00 98.81 74 PHE A N 1
ATOM 587 C CA . PHE A 1 74 ? 0.206 2.596 -4.408 1.00 98.81 74 PHE A CA 1
ATOM 588 C C . PHE A 1 74 ? -0.983 3.267 -5.101 1.00 98.81 74 PHE A C 1
ATOM 590 O O . PHE A 1 74 ? -1.865 2.573 -5.602 1.00 98.81 74 PHE A O 1
ATOM 597 N N . GLU A 1 75 ? -1.017 4.597 -5.181 1.00 98.81 75 GLU A N 1
ATOM 598 C CA . GLU A 1 75 ? -2.048 5.315 -5.938 1.00 98.81 75 GLU A CA 1
ATOM 599 C C . GLU A 1 75 ? -1.982 4.957 -7.422 1.00 98.81 75 GLU A C 1
ATOM 601 O O . GLU A 1 75 ? -3.010 4.641 -8.018 1.00 98.81 75 GLU A O 1
ATOM 606 N N . ARG A 1 76 ? -0.777 4.875 -7.996 1.00 98.69 76 ARG A N 1
ATOM 607 C CA . ARG A 1 76 ? -0.610 4.458 -9.388 1.00 98.69 76 ARG A CA 1
ATOM 608 C C . ARG A 1 76 ? -1.002 2.997 -9.626 1.00 98.69 76 ARG A C 1
ATOM 610 O O . ARG A 1 76 ? -1.592 2.688 -10.661 1.00 98.69 76 ARG A O 1
ATOM 617 N N . CYS A 1 77 ? -0.721 2.109 -8.673 1.00 98.75 77 CYS A N 1
ATOM 618 C CA . CYS A 1 77 ? -1.217 0.732 -8.690 1.00 98.75 77 CYS A CA 1
ATOM 619 C C . CYS A 1 77 ? -2.755 0.698 -8.731 1.00 98.75 77 CYS A C 1
ATOM 621 O O . CYS A 1 77 ? -3.329 0.046 -9.598 1.00 98.75 77 CYS A O 1
ATOM 623 N N . LEU A 1 78 ? -3.415 1.468 -7.862 1.00 98.69 78 LEU A N 1
ATOM 624 C CA . LEU A 1 78 ? -4.876 1.523 -7.740 1.00 98.69 78 LEU A CA 1
ATOM 625 C C . LEU A 1 78 ? -5.575 2.244 -8.903 1.00 98.69 78 LEU A C 1
ATOM 627 O O . LEU A 1 78 ? -6.741 1.970 -9.176 1.00 98.69 78 LEU A O 1
ATOM 631 N N . GLU A 1 79 ? -4.892 3.148 -9.605 1.00 98.56 79 GLU A N 1
ATOM 632 C CA . GLU A 1 79 ? -5.380 3.707 -10.873 1.00 98.56 79 GLU A CA 1
ATOM 633 C C . GLU A 1 79 ? -5.475 2.640 -11.972 1.00 98.56 79 GLU A C 1
ATOM 635 O O . GLU A 1 79 ? -6.378 2.697 -12.808 1.00 98.56 79 GLU A O 1
ATOM 640 N N . LEU A 1 80 ? -4.541 1.682 -11.979 1.00 98.38 80 LEU A N 1
ATOM 641 C CA . LEU A 1 80 ? -4.502 0.577 -12.938 1.00 98.38 80 LEU A CA 1
ATOM 642 C C . LEU A 1 80 ? -5.427 -0.572 -12.513 1.00 98.38 80 LEU A C 1
ATOM 644 O O . LE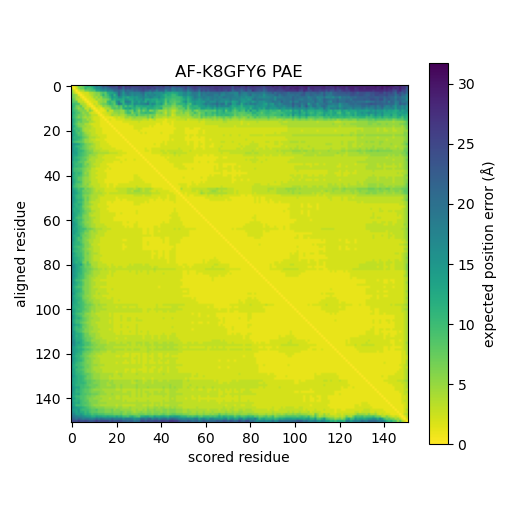U A 1 80 ? -6.159 -1.098 -13.345 1.00 98.38 80 LEU A O 1
ATOM 648 N N . GLU A 1 81 ? -5.427 -0.922 -11.226 1.00 98.19 81 GLU A N 1
ATOM 649 C CA . GLU A 1 81 ? -6.228 -2.002 -10.638 1.00 98.19 81 GLU A CA 1
ATOM 650 C C . GLU A 1 81 ? -6.991 -1.517 -9.388 1.00 98.19 81 GLU A C 1
ATOM 652 O O . GLU A 1 81 ? -6.569 -1.739 -8.250 1.00 98.19 81 GLU A O 1
ATOM 657 N N . PRO A 1 82 ? -8.167 -0.879 -9.558 1.00 98.31 82 PRO A N 1
ATOM 658 C CA . PRO A 1 82 ? -8.916 -0.276 -8.448 1.00 98.31 82 PRO A CA 1
ATOM 659 C C . PRO A 1 82 ? -9.442 -1.261 -7.396 1.00 98.31 82 PRO A C 1
ATOM 661 O O . PRO A 1 82 ? -9.878 -0.835 -6.321 1.00 98.31 82 PRO A O 1
ATOM 664 N N . ASN A 1 83 ? -9.452 -2.557 -7.718 1.00 98.12 83 ASN A N 1
ATOM 665 C CA . ASN A 1 83 ? -9.949 -3.637 -6.866 1.00 98.12 83 ASN A CA 1
ATOM 666 C C . ASN A 1 83 ? -8.819 -4.434 -6.190 1.00 98.12 83 ASN A C 1
ATOM 668 O O . ASN A 1 83 ? -9.086 -5.494 -5.624 1.00 98.12 83 ASN A O 1
ATOM 672 N N . ASP A 1 84 ? -7.574 -3.950 -6.223 1.00 98.44 84 ASP A N 1
ATOM 673 C CA . ASP A 1 84 ? -6.482 -4.573 -5.476 1.00 98.44 84 ASP A CA 1
ATOM 674 C C . ASP A 1 84 ? -6.638 -4.303 -3.969 1.00 98.44 84 ASP A C 1
ATOM 676 O O . ASP A 1 84 ? -6.377 -3.211 -3.456 1.00 98.44 84 ASP A O 1
ATOM 680 N N . CYS A 1 85 ? -7.096 -5.325 -3.242 1.00 98.50 85 CYS A N 1
ATOM 681 C CA . CYS A 1 85 ? -7.291 -5.250 -1.798 1.00 98.50 85 CYS A CA 1
ATOM 682 C C . CYS A 1 85 ? -5.982 -4.971 -1.044 1.00 98.50 85 CYS A C 1
ATOM 684 O O . CYS A 1 85 ? -6.006 -4.226 -0.065 1.00 98.50 85 CYS A O 1
ATOM 686 N N . ALA A 1 86 ? -4.861 -5.568 -1.460 1.00 98.44 86 ALA A N 1
ATOM 687 C CA . ALA A 1 86 ? -3.586 -5.408 -0.770 1.00 98.44 86 ALA A CA 1
ATOM 688 C C . ALA A 1 86 ? -3.063 -3.980 -0.952 1.00 98.44 86 ALA A C 1
ATOM 690 O O . ALA A 1 86 ? -2.687 -3.337 0.027 1.00 98.44 86 ALA A O 1
ATOM 691 N N . ALA A 1 87 ? -3.140 -3.435 -2.169 1.00 98.69 87 ALA A N 1
ATOM 692 C CA . ALA A 1 87 ? -2.750 -2.052 -2.438 1.00 98.69 87 ALA A CA 1
ATOM 693 C C . ALA A 1 87 ? -3.555 -1.045 -1.594 1.00 98.69 87 ALA A C 1
ATOM 695 O O . ALA A 1 87 ? -2.977 -0.110 -1.040 1.00 98.69 87 ALA A O 1
ATOM 696 N N . TRP A 1 88 ? -4.867 -1.255 -1.410 1.00 98.88 88 TRP A N 1
ATOM 697 C CA . TRP A 1 88 ? -5.671 -0.430 -0.495 1.00 98.88 88 TRP A CA 1
ATOM 698 C C . TRP A 1 88 ? -5.225 -0.551 0.970 1.00 98.88 88 TRP A C 1
ATOM 700 O O . TRP A 1 88 ? -5.160 0.466 1.666 1.00 98.88 88 TRP A O 1
ATOM 710 N N . VAL A 1 89 ? -4.885 -1.757 1.443 1.00 98.81 89 VAL A N 1
ATOM 711 C CA . VAL A 1 89 ? -4.355 -1.958 2.805 1.00 98.81 89 VAL A CA 1
ATOM 712 C C . VAL A 1 89 ? -3.044 -1.198 2.984 1.00 98.81 89 VAL A C 1
ATOM 714 O O . VAL A 1 89 ? -2.951 -0.359 3.881 1.00 98.81 89 VAL A O 1
ATOM 717 N N . PHE A 1 90 ? -2.056 -1.417 2.114 1.00 98.81 90 PHE A N 1
ATOM 718 C CA . PHE A 1 90 ? -0.742 -0.781 2.241 1.00 98.81 90 PHE A CA 1
ATOM 719 C C . PHE A 1 90 ? -0.785 0.733 2.018 1.00 98.81 90 PHE A C 1
ATOM 721 O O . PHE A 1 90 ? -0.104 1.469 2.737 1.00 98.81 90 PHE A O 1
ATOM 728 N N . ARG A 1 91 ? -1.667 1.235 1.143 1.00 98.88 91 ARG A N 1
ATOM 729 C CA . ARG A 1 91 ? -1.976 2.671 1.068 1.00 98.88 91 ARG A CA 1
ATOM 730 C C . ARG A 1 91 ? -2.434 3.203 2.429 1.00 98.88 91 ARG A C 1
ATOM 732 O O . ARG A 1 91 ? -1.936 4.231 2.888 1.00 98.88 91 ARG A O 1
ATOM 739 N N . GLY A 1 92 ? -3.342 2.490 3.100 1.00 98.75 92 GLY A N 1
ATOM 740 C CA . GLY A 1 92 ? -3.804 2.822 4.449 1.00 98.75 92 GLY A CA 1
ATOM 741 C C . GLY A 1 92 ? -2.676 2.841 5.484 1.00 98.75 92 GLY A C 1
ATOM 742 O O . GLY A 1 92 ? -2.566 3.794 6.257 1.00 98.75 92 GLY A O 1
ATOM 743 N N . VAL A 1 93 ? -1.797 1.837 5.460 1.00 98.81 93 VAL A N 1
ATOM 744 C CA . VAL A 1 93 ? -0.618 1.748 6.339 1.00 98.81 93 VAL A CA 1
ATOM 745 C C . VAL A 1 93 ? 0.301 2.953 6.158 1.00 98.81 93 VAL A C 1
ATOM 747 O O . VAL A 1 93 ? 0.634 3.638 7.127 1.00 98.81 93 VAL A O 1
ATOM 750 N N . VAL A 1 94 ? 0.674 3.262 4.918 1.00 98.88 94 VAL A N 1
ATOM 751 C CA . VAL A 1 94 ? 1.556 4.391 4.601 1.00 98.88 94 VAL A CA 1
ATOM 752 C C . VAL A 1 94 ? 0.922 5.724 5.012 1.00 98.88 94 VAL A C 1
ATOM 754 O O . VAL A 1 94 ? 1.589 6.575 5.603 1.00 98.88 94 VAL A O 1
ATOM 757 N N . LEU A 1 95 ? -0.385 5.901 4.804 1.00 98.88 95 LEU A N 1
ATOM 758 C CA . LEU A 1 95 ? -1.111 7.091 5.262 1.00 98.88 95 LEU A CA 1
ATOM 759 C C . LEU A 1 95 ? -1.096 7.241 6.788 1.00 98.88 95 LEU A C 1
ATOM 761 O O . LEU A 1 95 ? -1.000 8.366 7.286 1.00 98.88 95 LEU A O 1
ATOM 765 N N . LEU A 1 96 ? -1.128 6.141 7.550 1.00 98.81 96 LEU A N 1
ATOM 766 C CA . LEU A 1 96 ? -0.924 6.192 9.000 1.00 98.81 96 LEU A CA 1
ATOM 767 C C . LEU A 1 96 ? 0.485 6.683 9.341 1.00 98.81 96 LEU A C 1
ATOM 769 O O . LEU A 1 96 ? 0.620 7.559 10.195 1.00 98.81 96 LEU A O 1
ATOM 773 N N . TYR A 1 97 ? 1.536 6.199 8.680 1.00 98.69 97 TYR A N 1
ATOM 774 C CA . TYR A 1 97 ? 2.892 6.723 8.903 1.00 98.69 97 TYR A CA 1
ATOM 775 C C . TYR A 1 97 ? 3.014 8.218 8.569 1.00 98.69 97 TYR A C 1
ATOM 777 O O . TYR A 1 97 ? 3.717 8.951 9.262 1.00 98.69 97 TYR A O 1
ATOM 785 N N . LEU A 1 98 ? 2.238 8.700 7.596 1.00 98.69 98 LEU A N 1
ATOM 786 C CA . LEU A 1 98 ? 2.131 10.117 7.232 1.00 98.69 98 LEU A CA 1
ATOM 787 C C . LEU A 1 98 ? 1.188 10.937 8.134 1.00 98.69 98 LEU A C 1
ATOM 789 O O . LEU A 1 98 ? 0.958 12.114 7.868 1.00 98.69 98 LEU A O 1
ATOM 793 N N . ASN A 1 99 ? 0.628 10.346 9.195 1.00 98.50 99 ASN A N 1
ATOM 794 C CA . ASN A 1 99 ? -0.370 10.955 10.089 1.00 98.50 99 ASN A CA 1
ATOM 795 C C . ASN A 1 99 ? -1.692 11.376 9.410 1.00 98.50 99 ASN A C 1
ATOM 797 O O . ASN A 1 99 ? -2.485 12.121 9.988 1.00 98.50 99 ASN A O 1
ATOM 801 N N . ARG A 1 100 ? -1.996 10.843 8.223 1.00 98.75 100 ARG A N 1
AT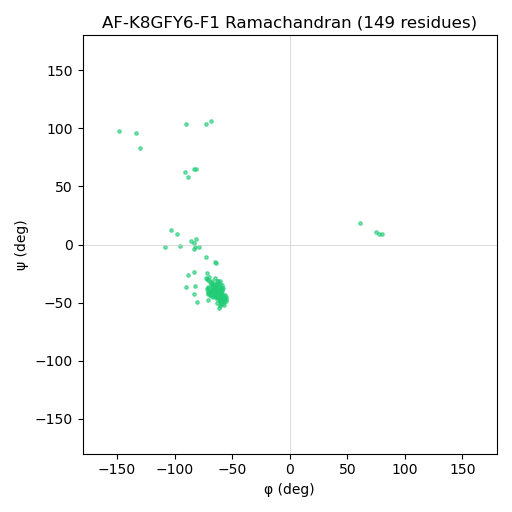OM 802 C CA . ARG A 1 100 ? -3.224 11.098 7.448 1.00 98.75 100 ARG A CA 1
ATOM 803 C C . ARG A 1 100 ? -4.314 10.083 7.805 1.00 98.75 100 ARG A C 1
ATOM 805 O O . ARG A 1 100 ? -4.765 9.292 6.984 1.00 98.75 100 ARG A O 1
ATOM 812 N N . SER A 1 101 ? -4.732 10.095 9.073 1.00 98.69 101 SER A N 1
ATOM 813 C CA . SER A 1 101 ? -5.585 9.037 9.651 1.00 98.69 101 SER A CA 1
ATOM 814 C C . SER A 1 101 ? -6.972 8.919 9.003 1.00 98.69 101 SER A C 1
ATOM 816 O O . SER A 1 101 ? -7.511 7.819 8.931 1.00 98.69 101 SER A O 1
ATOM 818 N N . GLN A 1 102 ? -7.549 10.021 8.512 1.00 98.81 102 GLN A N 1
ATOM 819 C CA . GLN A 1 102 ? -8.852 9.999 7.835 1.00 98.81 102 GLN A CA 1
ATOM 820 C C . GLN A 1 102 ? -8.782 9.264 6.485 1.00 98.81 102 GLN A C 1
ATOM 822 O O . GLN A 1 102 ? -9.599 8.393 6.210 1.00 98.81 102 GLN A O 1
ATOM 827 N N . GLU A 1 103 ? -7.753 9.531 5.685 1.00 98.81 103 GLU A N 1
ATOM 828 C CA . GLU A 1 103 ? -7.556 8.865 4.391 1.00 98.81 103 GLU A CA 1
ATOM 829 C C . GLU A 1 103 ? -7.104 7.406 4.552 1.00 98.81 103 GLU A C 1
ATOM 831 O O . GLU A 1 103 ? -7.398 6.550 3.712 1.00 98.81 103 GLU A O 1
ATOM 836 N N . ALA A 1 104 ? -6.401 7.100 5.648 1.00 98.88 104 ALA A N 1
ATOM 837 C CA . ALA A 1 104 ? -6.082 5.725 6.011 1.00 98.88 104 ALA A CA 1
ATOM 838 C C . ALA A 1 104 ? -7.351 4.916 6.311 1.00 98.88 104 ALA A C 1
ATOM 840 O O . ALA A 1 104 ? -7.479 3.786 5.841 1.00 98.88 104 ALA A O 1
ATOM 841 N N . LEU A 1 105 ? -8.301 5.506 7.049 1.00 98.88 105 LEU A N 1
ATOM 842 C CA . LEU A 1 105 ? -9.605 4.900 7.316 1.00 98.88 105 LEU A CA 1
ATOM 843 C C . LEU A 1 105 ? -10.355 4.617 6.010 1.00 98.88 105 LEU A C 1
ATOM 845 O O . LEU A 1 105 ? -10.810 3.498 5.810 1.00 98.88 105 LEU A O 1
ATOM 849 N N . GLU A 1 106 ? -10.404 5.584 5.094 1.00 98.81 106 GLU A N 1
ATOM 850 C 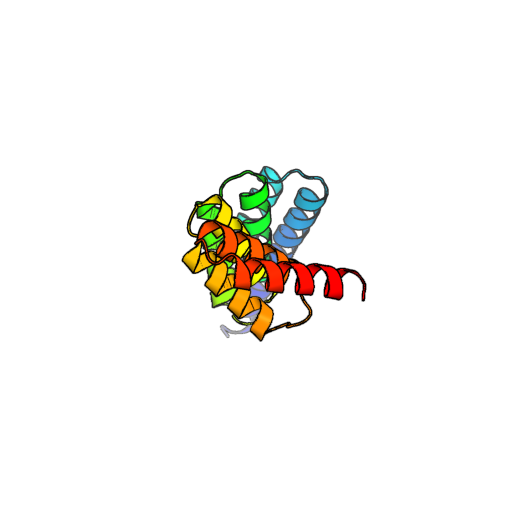CA . GLU A 1 106 ? -11.033 5.406 3.778 1.00 98.81 106 GLU A CA 1
ATOM 851 C C . GLU A 1 106 ? -10.378 4.279 2.971 1.00 98.81 106 GLU A C 1
ATOM 853 O O . GLU A 1 106 ? -11.072 3.456 2.377 1.00 98.81 106 GLU A O 1
ATOM 858 N N . SER A 1 107 ? -9.047 4.189 2.995 1.00 98.81 107 SER A N 1
ATOM 859 C CA . SER A 1 107 ? -8.314 3.104 2.329 1.00 98.81 107 SER A CA 1
ATOM 860 C C . SER A 1 107 ? -8.665 1.733 2.916 1.00 98.81 107 SER A C 1
ATOM 862 O O . SER A 1 107 ? -8.932 0.791 2.171 1.00 98.81 107 SER A O 1
ATOM 864 N N . CYS A 1 108 ? -8.750 1.625 4.245 1.00 98.81 108 CYS A N 1
ATOM 865 C CA . CYS A 1 108 ? -9.144 0.380 4.906 1.00 98.81 108 CYS A CA 1
ATOM 866 C C . CYS A 1 108 ? -10.613 0.022 4.626 1.00 98.81 108 CYS A C 1
ATOM 868 O O . CYS A 1 108 ? -10.918 -1.141 4.375 1.00 98.81 108 CYS A O 1
ATOM 870 N N . ASP A 1 109 ? -11.516 1.007 4.606 1.00 98.81 109 ASP A N 1
ATOM 871 C CA . ASP A 1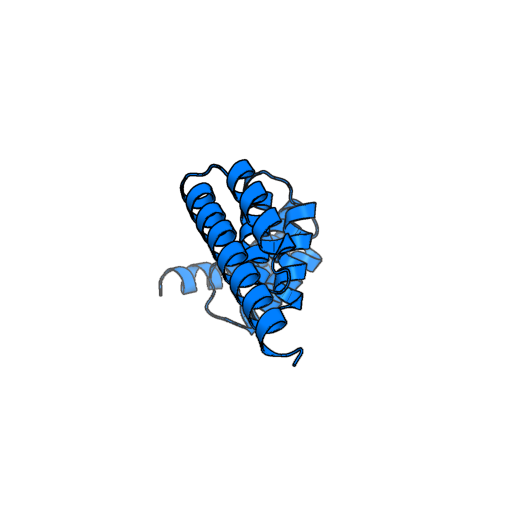 109 ? -12.926 0.811 4.249 1.00 98.81 109 ASP A CA 1
ATOM 872 C C . ASP A 1 109 ? -13.061 0.266 2.816 1.00 98.81 109 ASP A C 1
ATOM 874 O O . ASP A 1 109 ? -13.862 -0.637 2.565 1.00 98.81 109 ASP A O 1
ATOM 878 N N . ARG A 1 110 ? -12.245 0.762 1.875 1.00 98.81 110 ARG A N 1
ATOM 879 C CA . ARG A 1 110 ? -12.191 0.257 0.491 1.00 98.81 110 ARG A CA 1
ATOM 880 C C . ARG A 1 110 ? -11.652 -1.170 0.423 1.00 98.81 110 ARG A C 1
ATOM 882 O O . ARG A 1 110 ? -12.273 -1.999 -0.241 1.00 98.81 110 ARG A O 1
ATOM 889 N N . ALA A 1 111 ? -10.570 -1.478 1.139 1.00 98.75 111 ALA A N 1
ATOM 890 C CA . ALA A 1 111 ? -10.045 -2.842 1.233 1.00 98.75 111 ALA A CA 1
ATOM 891 C C . ALA A 1 111 ? -11.100 -3.823 1.776 1.00 98.75 111 ALA A C 1
ATOM 893 O O . ALA A 1 111 ? -11.315 -4.883 1.195 1.00 98.75 111 ALA A O 1
ATOM 894 N N . LEU A 1 112 ? -11.822 -3.444 2.835 1.00 98.62 112 LEU A N 1
ATOM 895 C CA . LEU A 1 112 ? -12.872 -4.267 3.446 1.00 98.62 112 LEU A CA 1
ATOM 896 C C . LEU A 1 112 ? -14.125 -4.406 2.578 1.00 98.62 112 LEU A C 1
ATOM 898 O O . LEU A 1 112 ? -14.816 -5.418 2.667 1.00 98.62 112 LEU A O 1
ATOM 902 N N . ALA A 1 113 ? -14.424 -3.423 1.728 1.00 98.62 113 ALA A N 1
ATOM 903 C CA . ALA A 1 113 ? -15.485 -3.551 0.734 1.00 98.62 113 ALA A CA 1
ATOM 904 C C . ALA A 1 113 ? -15.140 -4.586 -0.353 1.00 98.62 113 ALA A C 1
ATOM 906 O O . ALA A 1 113 ? -16.044 -5.232 -0.879 1.00 98.62 113 ALA A O 1
ATOM 907 N N . ILE A 1 114 ? -13.851 -4.749 -0.678 1.00 98.50 114 ILE A N 1
ATOM 908 C CA . ILE A 1 114 ? -13.356 -5.749 -1.637 1.00 98.50 114 ILE A CA 1
ATOM 909 C C . ILE A 1 114 ? -13.253 -7.127 -0.973 1.00 98.50 114 ILE A C 1
ATOM 911 O O . ILE A 1 114 ? -13.751 -8.113 -1.511 1.00 98.50 114 ILE A O 1
ATOM 915 N N . ASN A 1 115 ? -12.620 -7.196 0.198 1.00 98.06 115 ASN A N 1
ATOM 916 C CA . ASN A 1 115 ? -12.458 -8.417 0.977 1.00 98.06 115 ASN A CA 1
ATOM 917 C C . ASN A 1 115 ? -12.809 -8.169 2.458 1.00 98.06 115 ASN A C 1
ATOM 919 O O . ASN A 1 115 ? -11.943 -7.766 3.243 1.00 98.06 115 ASN A O 1
ATOM 923 N N . PRO A 1 116 ? -14.054 -8.470 2.872 1.00 97.69 116 PRO A N 1
ATOM 924 C CA . PRO A 1 116 ? -14.507 -8.301 4.255 1.00 97.69 116 PRO A CA 1
ATOM 925 C C . PRO A 1 116 ? -13.781 -9.180 5.286 1.00 97.69 116 PRO A C 1
ATOM 927 O O . PRO A 1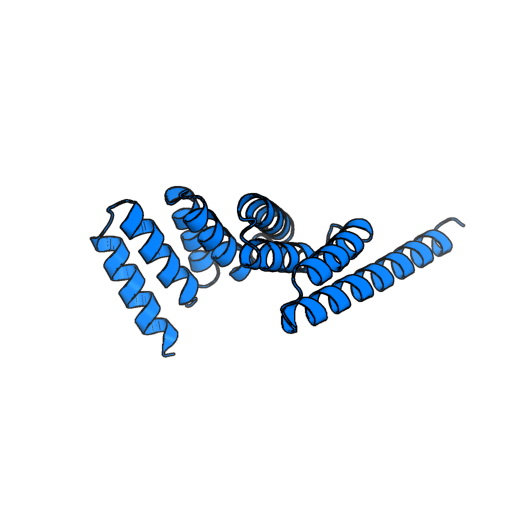 116 ? -13.885 -8.929 6.491 1.00 97.69 116 PRO A O 1
ATOM 930 N N . ASP A 1 117 ? -13.070 -10.215 4.834 1.00 97.19 117 ASP A N 1
ATOM 931 C CA . ASP A 1 117 ? -12.338 -11.158 5.681 1.00 97.19 117 ASP A CA 1
ATOM 932 C C . ASP A 1 117 ? -10.857 -10.783 5.844 1.00 97.19 117 ASP A C 1
ATOM 934 O O . ASP A 1 117 ? -10.134 -11.446 6.588 1.00 97.19 117 ASP A O 1
ATOM 938 N N . ASN A 1 118 ? -10.392 -9.701 5.207 1.00 97.81 118 ASN A N 1
ATOM 939 C CA . ASN A 1 118 ? -9.010 -9.251 5.343 1.00 97.81 118 ASN A CA 1
ATOM 940 C C . ASN A 1 118 ? -8.741 -8.722 6.767 1.00 97.81 118 ASN A C 1
ATOM 942 O O . ASN A 1 118 ? -9.178 -7.636 7.154 1.00 97.81 118 ASN A O 1
ATOM 946 N N . HIS A 1 119 ? -8.007 -9.505 7.559 1.00 97.56 119 HIS A N 1
ATOM 947 C CA . HIS A 1 119 ? -7.722 -9.180 8.955 1.00 97.56 119 HIS A CA 1
ATOM 948 C C . HIS A 1 119 ? -6.783 -7.971 9.124 1.00 97.56 119 HIS A C 1
ATOM 950 O O . HIS A 1 119 ? -6.938 -7.223 10.090 1.00 97.56 119 HIS A O 1
ATOM 956 N N . GLU A 1 120 ? -5.848 -7.744 8.196 1.00 97.94 120 GLU A N 1
ATOM 957 C CA . GLU A 1 120 ? -4.944 -6.587 8.221 1.00 97.94 120 GLU A CA 1
ATOM 958 C C . GLU A 1 120 ? -5.714 -5.289 7.971 1.00 97.94 120 GLU A C 1
ATOM 960 O O . GLU A 1 120 ? -5.519 -4.303 8.682 1.00 97.94 120 GLU A O 1
ATOM 965 N N . ALA A 1 121 ? -6.664 -5.300 7.033 1.00 98.56 121 ALA A N 1
ATOM 966 C CA . ALA A 1 121 ? -7.541 -4.165 6.774 1.00 98.56 121 ALA A CA 1
ATOM 967 C C . ALA A 1 121 ? -8.338 -3.776 8.031 1.00 98.56 121 ALA A C 1
ATOM 969 O O . ALA A 1 121 ? -8.371 -2.602 8.398 1.00 98.56 121 ALA A O 1
ATOM 970 N N . TRP A 1 122 ? -8.909 -4.752 8.752 1.00 98.62 122 TRP A N 1
ATOM 971 C CA . TRP A 1 122 ? -9.574 -4.511 10.042 1.00 98.62 122 TRP A CA 1
ATOM 972 C C . TRP A 1 122 ? -8.619 -3.960 11.110 1.00 98.62 122 TRP A C 1
ATOM 974 O O . TRP A 1 122 ? -8.984 -3.050 11.861 1.00 98.62 122 TRP A O 1
ATOM 984 N N . LEU A 1 123 ? -7.394 -4.489 11.181 1.00 98.62 123 LEU A N 1
ATOM 985 C CA . LEU A 1 123 ? -6.376 -4.032 12.126 1.00 98.62 123 LEU A CA 1
ATOM 986 C C . LEU A 1 123 ? -6.032 -2.557 11.887 1.00 98.62 123 LEU A C 1
ATOM 988 O O . LEU A 1 123 ? -6.115 -1.744 12.812 1.00 98.62 123 LEU A O 1
ATOM 992 N N . PHE A 1 124 ? -5.693 -2.189 10.651 1.00 98.75 124 PHE A N 1
ATOM 993 C CA . PHE A 1 124 ? -5.301 -0.820 10.314 1.00 98.75 124 PHE A CA 1
ATOM 994 C C . PHE A 1 124 ? -6.481 0.157 10.331 1.00 98.75 124 PHE A C 1
ATOM 996 O O . PHE A 1 124 ? -6.299 1.307 10.742 1.00 98.75 124 PHE A O 1
ATOM 1003 N N . GLN A 1 125 ? -7.704 -0.299 10.035 1.00 98.81 125 GLN A N 1
ATOM 1004 C CA . GLN A 1 125 ? -8.925 0.479 10.268 1.00 98.81 125 GLN A CA 1
ATOM 1005 C C . GLN A 1 125 ? -9.069 0.840 11.754 1.00 98.81 125 GLN A C 1
ATOM 1007 O O . GLN A 1 125 ? -9.330 1.996 12.097 1.00 98.81 125 GLN A O 1
ATOM 1012 N N . GLY A 1 126 ? -8.845 -0.127 12.652 1.00 98.69 126 GLY A N 1
ATOM 1013 C CA . GLY A 1 126 ? -8.866 0.095 14.097 1.00 98.69 126 GLY A CA 1
ATOM 1014 C C . GLY A 1 126 ? -7.827 1.121 14.551 1.00 98.69 126 GLY A C 1
ATOM 1015 O O . GLY A 1 126 ? -8.155 2.037 15.310 1.00 98.69 126 GLY A O 1
ATOM 1016 N N . VAL A 1 127 ? -6.597 1.035 14.030 1.00 98.81 127 VAL A N 1
ATOM 1017 C CA . VAL A 1 127 ? -5.527 2.012 14.308 1.00 98.81 127 VAL A CA 1
ATOM 1018 C C . VAL A 1 127 ? -5.913 3.413 13.822 1.00 98.81 127 VAL A C 1
ATOM 1020 O O . VAL A 1 127 ? -5.756 4.383 14.571 1.00 98.81 127 VAL A O 1
ATOM 1023 N N . ALA A 1 128 ? -6.459 3.538 12.609 1.00 98.81 128 ALA A N 1
ATOM 1024 C CA . ALA A 1 128 ? -6.924 4.812 12.062 1.00 98.81 128 ALA A CA 1
ATOM 1025 C C . ALA A 1 128 ? -8.027 5.434 12.932 1.00 98.81 128 ALA A C 1
ATOM 1027 O O . ALA A 1 128 ? -7.928 6.591 13.346 1.00 98.81 128 ALA A O 1
ATOM 1028 N N . LEU A 1 129 ? -9.042 4.646 13.294 1.00 98.81 129 LEU A N 1
ATOM 1029 C CA . LEU A 1 129 ? -10.150 5.080 14.150 1.00 98.81 129 LEU A CA 1
ATOM 1030 C C . LEU A 1 129 ? -9.680 5.496 15.544 1.00 98.81 129 LEU A C 1
ATOM 1032 O O . LEU A 1 129 ? -10.180 6.482 16.084 1.00 98.81 129 LEU A O 1
ATOM 1036 N N . GLN A 1 130 ? -8.708 4.788 16.121 1.00 98.62 130 GLN A N 1
ATOM 1037 C CA . GLN A 1 130 ? -8.124 5.151 17.410 1.00 98.62 130 GLN A CA 1
ATOM 1038 C C . GLN A 1 130 ? -7.428 6.516 17.349 1.00 98.62 130 GLN A C 1
ATOM 1040 O O . GLN A 1 130 ? -7.632 7.337 18.245 1.00 98.62 130 GLN A O 1
ATOM 1045 N N . ARG A 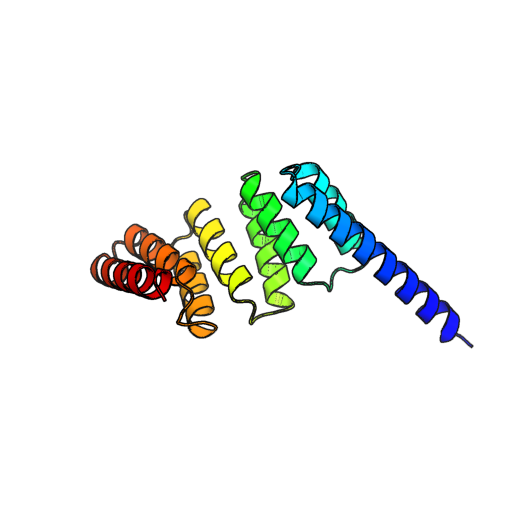1 131 ? -6.652 6.788 16.292 1.00 98.56 131 ARG A N 1
ATOM 1046 C CA . ARG A 1 131 ? -5.999 8.095 16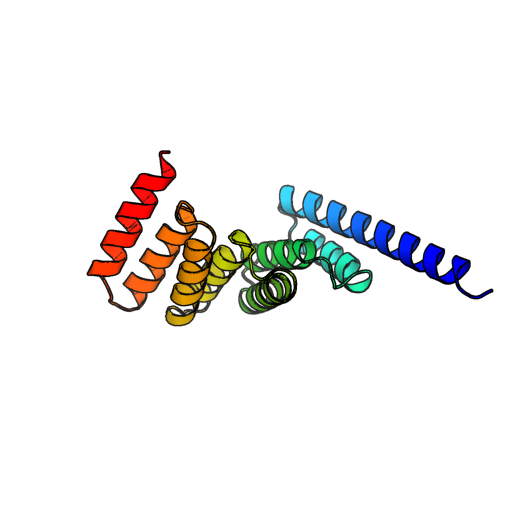.087 1.00 98.56 131 ARG A CA 1
ATOM 1047 C C . ARG A 1 131 ? -7.000 9.228 15.864 1.00 98.56 131 ARG A C 1
ATOM 1049 O O . ARG A 1 131 ? -6.727 10.360 16.244 1.00 98.56 131 ARG A O 1
ATOM 1056 N N . LEU A 1 132 ? -8.170 8.914 15.311 1.00 98.62 132 LEU A N 1
ATOM 1057 C CA . LEU A 1 132 ? -9.295 9.842 15.155 1.00 98.62 132 LEU A CA 1
ATOM 1058 C C . LEU A 1 132 ? -10.165 9.974 16.423 1.00 98.62 132 LEU A C 1
ATOM 1060 O O . LEU A 1 132 ? -11.174 10.676 16.396 1.00 98.62 132 LEU A O 1
ATOM 1064 N N . GLY A 1 133 ? -9.836 9.284 17.522 1.00 98.38 133 GLY A N 1
ATOM 1065 C CA . GLY A 1 133 ? -10.612 9.311 18.771 1.00 98.38 133 GLY A CA 1
ATOM 1066 C C . GLY A 1 133 ? -11.926 8.516 18.734 1.00 98.38 133 GLY A C 1
ATOM 1067 O O . GLY A 1 133 ? -12.742 8.602 19.651 1.00 98.38 133 GLY A O 1
ATOM 1068 N N . GLN A 1 134 ? -12.158 7.709 17.698 1.00 98.50 134 GLN A N 1
ATOM 1069 C CA . GLN A 1 134 ? -13.385 6.929 17.505 1.00 98.50 134 GLN A CA 1
ATOM 1070 C C . GLN A 1 134 ? -13.298 5.553 18.185 1.00 98.50 134 GLN A C 1
ATOM 1072 O O . GLN A 1 134 ? -13.459 4.504 17.558 1.00 98.50 134 GLN A O 1
ATOM 1077 N N . TYR A 1 135 ? -13.061 5.550 19.498 1.00 98.12 135 TYR A N 1
ATOM 1078 C CA . TYR A 1 135 ? -12.667 4.355 20.257 1.00 98.12 135 TYR A CA 1
ATOM 1079 C C . TYR A 1 135 ? -13.657 3.183 20.181 1.00 98.12 135 TYR A C 1
ATOM 1081 O O . TYR A 1 135 ? -13.234 2.035 20.079 1.00 98.12 135 TYR A O 1
ATOM 1089 N N . LYS A 1 136 ? -14.973 3.445 20.171 1.00 98.44 136 LYS A N 1
ATOM 1090 C CA . LYS A 1 136 ? -15.991 2.381 20.051 1.00 98.44 136 LYS A CA 1
ATOM 1091 C C . LYS A 1 136 ? -15.886 1.625 18.722 1.00 98.44 136 LYS A C 1
ATOM 1093 O O . LYS A 1 136 ? -15.969 0.402 18.702 1.00 98.44 136 LYS A O 1
ATOM 1098 N N . ARG A 1 137 ? -15.682 2.352 17.617 1.00 98.44 137 ARG A N 1
ATOM 1099 C CA . ARG A 1 137 ? -15.508 1.754 16.284 1.00 98.44 137 ARG A CA 1
ATOM 1100 C C . ARG A 1 137 ? -14.154 1.054 16.169 1.00 98.44 137 ARG A C 1
ATOM 1102 O O . ARG A 1 137 ? -14.080 -0.022 15.582 1.00 98.44 137 ARG A O 1
ATOM 1109 N N . ALA A 1 138 ? -13.106 1.630 16.763 1.00 98.56 138 ALA A N 1
ATOM 1110 C CA . ALA A 1 138 ? -11.784 1.010 16.806 1.00 98.56 138 ALA A CA 1
ATOM 1111 C C . ALA A 1 138 ? -11.828 -0.357 17.509 1.00 98.56 138 ALA A C 1
ATOM 1113 O O . ALA A 1 138 ? -11.358 -1.342 16.949 1.00 98.56 138 ALA A O 1
ATOM 1114 N N . TYR A 1 139 ? -12.479 -0.439 18.677 1.00 98.38 139 TYR A N 1
ATOM 1115 C CA . TYR A 1 139 ? -12.658 -1.695 19.414 1.00 98.38 139 TYR A CA 1
ATOM 1116 C C . TYR A 1 139 ? -13.331 -2.780 18.565 1.00 98.38 139 TYR A C 1
ATOM 1118 O O . TYR A 1 139 ? -12.812 -3.888 18.468 1.00 98.38 139 TYR A O 1
ATOM 1126 N N . HIS A 1 140 ? -14.437 -2.442 17.894 1.00 98.31 140 HIS A N 1
ATOM 1127 C CA . HIS A 1 140 ? -15.101 -3.368 16.976 1.00 98.31 140 HIS A CA 1
ATOM 1128 C C . HIS A 1 140 ? -14.159 -3.839 15.857 1.00 98.31 140 HIS A C 1
ATOM 1130 O O . HIS A 1 140 ? -14.110 -5.023 15.546 1.00 98.31 140 HIS A O 1
ATOM 1136 N N . SER A 1 141 ? -13.376 -2.930 15.272 1.00 98.19 141 SER A N 1
ATOM 1137 C CA . SER A 1 141 ? -12.437 -3.271 14.193 1.00 98.19 141 SER A CA 1
ATOM 1138 C C . SER A 1 141 ? -11.357 -4.250 14.674 1.00 98.19 141 SER A C 1
ATOM 1140 O O . SER A 1 141 ? -11.078 -5.244 14.010 1.00 98.19 141 SER A O 1
ATOM 1142 N N . PHE A 1 142 ? -10.811 -4.046 15.877 1.00 98.38 142 PHE A N 1
ATOM 1143 C CA . PHE A 1 142 ? -9.838 -4.969 16.474 1.00 98.38 142 PHE A CA 1
ATOM 1144 C C . PHE A 1 142 ? -10.434 -6.341 16.821 1.00 98.38 142 PHE A C 1
ATOM 1146 O O . PHE A 1 142 ? -9.763 -7.367 16.666 1.00 98.38 142 PHE A O 1
ATOM 1153 N N . GLU A 1 143 ? -11.696 -6.387 17.254 1.00 98.25 143 GLU A N 1
ATOM 1154 C CA . GLU A 1 143 ? -12.420 -7.645 17.457 1.00 98.25 143 GLU A CA 1
ATOM 1155 C C . GLU A 1 143 ? -12.561 -8.416 16.136 1.00 98.25 143 GLU A C 1
ATOM 1157 O O . GLU A 1 143 ? -12.257 -9.612 16.081 1.00 98.25 143 GLU A O 1
ATOM 1162 N N . GLN A 1 144 ? -12.936 -7.727 15.052 1.00 98.00 144 GLN A N 1
ATOM 1163 C CA . GLN A 1 144 ? -13.001 -8.324 13.717 1.00 98.00 144 GLN A CA 1
ATOM 1164 C C . GLN A 1 144 ? -11.640 -8.845 13.256 1.00 98.00 144 GLN A C 1
ATOM 1166 O O . GLN A 1 144 ? -11.553 -10.004 12.852 1.00 98.00 144 GLN A O 1
ATOM 1171 N N . ALA A 1 145 ? -10.576 -8.049 13.391 1.00 97.31 145 ALA A N 1
ATOM 1172 C CA . ALA A 1 145 ? -9.218 -8.463 13.034 1.00 97.31 145 ALA A CA 1
ATOM 1173 C C . ALA A 1 145 ? -8.810 -9.758 13.758 1.00 97.31 145 ALA A C 1
ATOM 1175 O O . ALA A 1 145 ? -8.328 -10.699 13.133 1.00 97.31 145 ALA A O 1
ATOM 1176 N N . THR A 1 146 ? -9.083 -9.850 15.064 1.00 96.19 146 THR A N 1
ATOM 1177 C CA . THR A 1 146 ? -8.762 -11.034 15.884 1.00 96.19 146 THR A CA 1
ATOM 1178 C C . THR A 1 146 ? -9.585 -12.259 15.493 1.00 96.19 146 THR A C 1
ATOM 1180 O O . THR A 1 146 ? -9.102 -13.390 15.562 1.00 96.19 146 THR A O 1
ATOM 1183 N N . ARG A 1 147 ? -10.849 -12.054 15.114 1.00 96.50 147 ARG A N 1
ATOM 1184 C CA . ARG A 1 147 ? -11.733 -13.132 14.666 1.00 96.50 147 ARG A CA 1
ATOM 1185 C C . ARG A 1 147 ? -11.291 -13.690 13.314 1.00 96.50 147 ARG A C 1
ATOM 1187 O O . ARG A 1 147 ? -11.337 -14.901 13.131 1.00 96.50 147 ARG A O 1
ATOM 1194 N N . LYS A 1 148 ? -10.886 -12.816 12.391 1.00 92.75 148 LYS A N 1
ATOM 1195 C CA . LYS A 1 148 ? -10.519 -13.164 11.011 1.00 92.75 148 LYS A CA 1
ATOM 1196 C C . LYS A 1 148 ? -9.082 -13.662 10.860 1.00 92.75 148 LYS A C 1
ATOM 1198 O O . LYS A 1 148 ? -8.815 -14.419 9.943 1.00 92.75 148 LYS A O 1
ATOM 1203 N N . SER A 1 149 ? -8.169 -13.320 11.771 1.00 89.50 149 SER A N 1
ATOM 1204 C CA . SER A 1 149 ? -6.793 -13.849 11.739 1.00 89.50 149 SER A CA 1
ATOM 1205 C C . SER A 1 149 ? -6.672 -15.322 12.154 1.00 89.50 149 SER A C 1
ATOM 1207 O O . SER A 1 149 ? -5.605 -15.913 12.017 1.00 89.50 149 SER A O 1
ATOM 1209 N N . LYS A 1 150 ? -7.744 -15.914 12.698 1.00 76.06 150 LYS A N 1
ATOM 1210 C CA . LYS A 1 150 ? -7.780 -17.294 13.213 1.00 76.06 150 LYS A CA 1
ATOM 1211 C C . LYS A 1 150 ? -8.580 -18.270 12.343 1.00 76.06 150 LYS A C 1
ATOM 1213 O O . LYS A 1 150 ? -8.676 -19.437 12.718 1.00 76.06 150 LYS A O 1
ATOM 1218 N N . SER A 1 151 ? -9.197 -17.793 11.262 1.00 56.19 151 SER A N 1
ATOM 1219 C CA . SER A 1 151 ? -9.958 -18.605 10.301 1.00 56.19 151 SER A CA 1
ATOM 1220 C C . SER A 1 151 ? -9.127 -18.890 9.067 1.00 56.19 151 SER A C 1
ATOM 1222 O O . SER A 1 151 ? -9.148 -20.053 8.620 1.00 56.19 151 SER A O 1
#

pLDDT: mean 94.94, std 9.42, range [48.38, 98.88]

Secondary structure (DSSP, 8-state):
--HHHHHHHHHHHHHHHHHHHHHHHHHHHTT-HHHHHHHHHHHHHH-TT-HHHHHHHHHHHHHTT-HHHHHHHHHHHHHH-TT-HHHHHHHHHHHHHTT-HHHHHHHHHHHHHH-TT-HHHHHHHHHHHHHTT-HHHHHHHHHHHHHHTT-

Foldseek 3Di:
DPPPVVVVVLVVLQVQLVVLQVQLVVCVVVVVLVSSLVSLVSSCVSPVLDLVSLQSNLVSCVSVVVLVSSLVSLVSSCVNPVLPLVSLLSNLVSCVSVVVLVSSLVSLVSSCVNPVLPLSSLQSNLVSCVSVVVNVSSVVSNVSSVVSVVD

Sequence (151 aa):
MHSRAAKASTEFDSKTADFWFNQGLSWAEDGFYERALTAYDRAIHLNSNNSLTWYHQGDALANLGHYQDALASFERCLELEPNDCAAWVFRGVVLLYLNRSQEALESCDRALAINPDNHEAWLFQGVALQRLGQYKRAYHSFEQATRKSKS

Nearest PDB structures (foldseek):
  8far-assembly1_A  TM=9.704E-01  e=1.509E-08  synthetic construct
  3vty-assembly4_D  TM=8.885E-01  e=7.036E-08  Candidatus Magnetobacterium bavaricum
  5a01-assembly3_C  TM=9.350E-01  e=6.131E-07  Drosophila melanogaster
  5hgv-assembly1_A  TM=9.330E-01  e=5.057E-07  Homo sapiens
  4gyw-assembly2_A  TM=9.325E-01  e=5.843E-07  Homo sapiens

Solvent-accessible surface area (backbone atoms only — not comparable to full-atom values): 7270 Å² total; per-residue (Å²): 134,73,67,62,64,55,51,51,50,54,51,51,38,48,54,51,16,50,51,26,36,54,52,12,51,55,28,43,76,73,65,40,33,73,62,12,43,60,22,25,54,51,11,37,73,55,43,74,85,47,35,65,49,28,38,54,39,13,52,37,28,44,78,72,65,40,37,72,62,14,42,54,25,22,51,54,14,37,73,72,40,77,78,46,39,65,46,26,31,52,39,15,52,36,26,46,78,71,69,39,32,69,63,12,30,51,25,13,54,51,15,34,71,70,38,76,66,46,27,64,26,27,40,53,28,14,55,21,28,45,76,69,67,39,52,73,61,13,52,53,24,42,52,48,14,60,59,39,70,73,111

Mean predicted aligned error: 4.13 Å